Protein AF-A0A973AG45-F1 (afdb_monomer_lite)

Sequence (85 aa):
LSCGFLGMVEGLKPSAEATGSAYGGKFELHRHIYSAIESMQDSTAMRSMLGDEFVTLYTALKAHEYNEFHEIITPYEREILMFNV

Radius of gyration: 18.62 Å; chains: 1; bounding box: 44×22×44 Å

pLDDT: mean 92.09, std 8.2, range [53.44, 98.62]

Secondary structure (DSSP, 8-state):
-HHHHHHHHTTPPPPPPP-S--TTS---S-SSHHHHHHHHHH-HHHHHHH-HHHHHHHHHHHHHHHHHHHTS--HHHHHHHHHT-

Foldseek 3Di:
DQVVVVCVVVVPDDDDDDPDDCPPPDDDDDPDVLVVLVCLLPDPSNCVRVNNVCSVVVSVVSVVVVVVVVVDCDPVNVVVVVVPD

Structure (mmCIF, N/CA/C/O backbone):
data_AF-A0A973AG45-F1
#
_entry.id   AF-A0A973AG45-F1
#
loop_
_atom_site.group_PDB
_atom_site.id
_atom_site.type_symbol
_atom_site.label_atom_id
_atom_site.label_alt_id
_atom_site.label_comp_id
_atom_site.label_asym_id
_atom_site.label_entity_id
_atom_site.label_seq_id
_atom_site.pdbx_PDB_ins_code
_atom_site.Cartn_x
_atom_site.Cartn_y
_atom_site.Cartn_z
_atom_site.occupancy
_atom_site.B_iso_or_equiv
_atom_site.auth_seq_id
_atom_site.auth_comp_id
_atom_site.auth_asym_id
_atom_site.auth_atom_id
_atom_site.pdbx_PDB_model_num
ATOM 1 N N . LEU A 1 1 ? -2.368 8.989 8.642 1.00 86.12 1 LEU A N 1
ATOM 2 C CA . LEU A 1 1 ? -3.356 9.157 9.735 1.00 86.12 1 LEU A CA 1
ATOM 3 C C 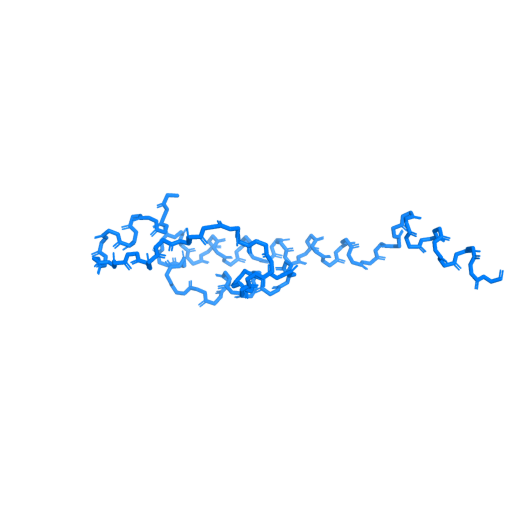. LEU A 1 1 ? -4.462 8.102 9.662 1.00 86.12 1 LEU A C 1
ATOM 5 O O . LEU A 1 1 ? -4.731 7.464 10.670 1.00 86.12 1 LEU A O 1
ATOM 9 N N . SER A 1 2 ? -5.041 7.874 8.480 1.00 92.00 2 SER A N 1
ATOM 10 C CA . SER A 1 2 ? -6.212 7.014 8.254 1.00 92.00 2 SER A CA 1
ATOM 11 C C . SER A 1 2 ? -6.142 5.616 8.876 1.00 92.00 2 SER A C 1
ATOM 13 O O . SER A 1 2 ? -7.044 5.259 9.619 1.00 92.00 2 SER A O 1
ATOM 15 N N . CYS A 1 3 ? -5.068 4.845 8.664 1.00 94.25 3 CYS A N 1
ATOM 16 C CA . CYS A 1 3 ? -4.981 3.476 9.197 1.00 94.25 3 CYS A CA 1
ATOM 17 C C . CYS A 1 3 ? -5.001 3.421 10.734 1.00 94.25 3 CYS A C 1
ATOM 19 O O . CYS A 1 3 ? -5.648 2.556 11.313 1.00 94.25 3 CYS A O 1
ATOM 21 N N . GLY A 1 4 ? -4.319 4.360 11.400 1.00 93.94 4 GLY A N 1
ATOM 22 C CA . GLY A 1 4 ? -4.304 4.431 12.864 1.00 93.94 4 GLY A CA 1
ATOM 23 C C . GLY A 1 4 ? -5.662 4.841 13.434 1.00 93.94 4 GLY A C 1
ATOM 24 O O . GLY A 1 4 ? -6.108 4.272 14.424 1.00 93.94 4 GLY A O 1
ATOM 25 N N . PHE A 1 5 ? -6.345 5.786 12.780 1.00 95.06 5 PHE A N 1
ATOM 26 C CA . PHE A 1 5 ? -7.713 6.159 13.141 1.00 95.06 5 PHE A CA 1
ATOM 27 C C . PHE A 1 5 ? -8.692 4.998 12.949 1.00 95.06 5 PHE A C 1
ATOM 29 O O . PHE A 1 5 ? -9.440 4.689 13.871 1.00 95.06 5 PHE A O 1
ATOM 36 N N . LEU A 1 6 ? -8.634 4.311 11.806 1.00 95.62 6 LEU A N 1
ATOM 37 C CA . LEU A 1 6 ? -9.481 3.153 11.526 1.00 95.62 6 LEU A CA 1
ATOM 38 C C . LEU A 1 6 ? -9.278 2.042 12.563 1.00 95.62 6 LEU A C 1
ATOM 40 O O . LEU A 1 6 ? -10.252 1.538 13.109 1.00 95.62 6 LEU A O 1
ATOM 44 N N . GLY A 1 7 ? -8.026 1.735 12.920 1.00 96.25 7 GLY A N 1
ATOM 45 C CA . GLY A 1 7 ? -7.730 0.762 13.972 1.00 96.25 7 GLY A CA 1
ATOM 46 C C . GLY A 1 7 ? -8.299 1.153 15.340 1.00 96.25 7 GLY A C 1
ATOM 47 O O . GLY A 1 7 ? -8.769 0.284 16.070 1.00 96.25 7 GLY A O 1
ATOM 48 N N . MET A 1 8 ? -8.317 2.450 15.677 1.00 96.31 8 MET A N 1
ATOM 49 C CA . MET A 1 8 ? -8.971 2.946 16.896 1.00 96.31 8 MET A CA 1
ATOM 50 C C . MET A 1 8 ? -10.501 2.827 16.827 1.00 96.31 8 MET A C 1
ATOM 52 O O . MET A 1 8 ? -11.114 2.432 17.815 1.00 96.31 8 MET A O 1
ATOM 56 N N . VAL A 1 9 ? -11.112 3.134 15.677 1.00 95.31 9 VAL A N 1
ATOM 57 C CA . VAL A 1 9 ? -12.566 3.017 15.452 1.00 95.31 9 VAL A CA 1
ATOM 58 C C . VAL A 1 9 ? -13.030 1.560 15.522 1.00 95.31 9 VAL A C 1
ATOM 60 O O . VAL A 1 9 ? -14.056 1.271 16.132 1.00 95.31 9 VAL A O 1
ATOM 63 N N . GLU A 1 10 ? -12.266 0.641 14.937 1.00 95.62 10 GLU A N 1
ATOM 64 C CA . GLU A 1 10 ? -12.570 -0.795 14.912 1.00 95.62 10 GLU A CA 1
ATOM 65 C C . GLU A 1 10 ? -12.104 -1.538 16.177 1.00 95.62 10 GLU A C 1
ATOM 67 O O . GLU A 1 10 ? -12.394 -2.722 16.347 1.00 95.62 10 GLU A O 1
ATOM 72 N N . GLY A 1 11 ? -11.384 -0.866 17.083 1.00 96.44 11 GLY A N 1
ATOM 73 C CA . GLY A 1 11 ? -10.868 -1.470 18.314 1.00 96.44 11 GLY A CA 1
ATOM 74 C C . GLY A 1 11 ? -9.834 -2.574 18.070 1.00 96.44 11 GLY A C 1
ATOM 75 O O . GLY A 1 11 ? -9.753 -3.531 18.848 1.00 96.44 11 GLY A O 1
ATOM 76 N N . LEU A 1 12 ? -9.054 -2.470 16.988 1.00 96.62 12 LEU A N 1
ATOM 77 C CA . LEU A 1 12 ? -8.055 -3.473 16.628 1.00 96.62 12 LEU A CA 1
ATOM 78 C C . LEU A 1 12 ? -6.930 -3.521 17.665 1.00 96.62 12 LEU A C 1
ATOM 80 O O . LEU A 1 12 ? -6.433 -2.496 18.134 1.00 96.62 12 LEU A O 1
ATOM 84 N N . LYS A 1 13 ? -6.488 -4.738 17.992 1.00 96.69 13 LYS A N 1
ATOM 85 C CA . LYS A 1 13 ? -5.311 -4.946 18.837 1.00 96.69 13 LYS A CA 1
ATOM 86 C C . LYS A 1 13 ? -4.064 -5.065 17.962 1.00 96.69 13 LYS A C 1
ATOM 88 O O . LYS A 1 13 ? -4.099 -5.829 16.995 1.00 96.69 13 LYS A O 1
ATOM 93 N N . PRO A 1 14 ? -2.970 -4.355 18.289 1.00 93.94 14 PRO A N 1
ATOM 94 C CA . PRO A 1 14 ? -1.712 -4.536 17.580 1.00 93.94 14 PRO A CA 1
ATOM 95 C C . PRO A 1 14 ? -1.190 -5.964 17.778 1.00 93.94 14 PRO A C 1
ATOM 97 O O . PRO A 1 14 ? -1.491 -6.621 18.779 1.00 93.94 14 PRO A O 1
ATOM 100 N N . SER A 1 15 ? -0.393 -6.437 16.821 1.00 92.12 15 SER A N 1
ATOM 101 C CA . SER A 1 15 ? 0.356 -7.682 16.974 1.00 92.12 15 SER A CA 1
ATOM 102 C C . SER A 1 15 ? 1.379 -7.569 18.107 1.00 92.12 15 SER A C 1
ATOM 104 O O . SER A 1 15 ? 1.703 -6.473 18.568 1.00 92.12 15 SER A O 1
ATOM 106 N N . ALA A 1 16 ? 1.918 -8.713 18.533 1.00 93.19 16 ALA A N 1
ATOM 107 C CA . ALA A 1 16 ? 3.047 -8.727 19.454 1.00 93.19 16 ALA A CA 1
ATOM 108 C C . ALA A 1 16 ? 4.224 -7.916 18.888 1.00 93.19 16 ALA A C 1
ATOM 110 O O . ALA A 1 16 ? 4.423 -7.847 17.671 1.00 93.19 16 ALA A O 1
ATOM 111 N N . GLU A 1 17 ? 4.996 -7.309 19.785 1.00 91.94 17 GLU A N 1
ATOM 112 C CA . GLU A 1 17 ? 6.210 -6.591 19.418 1.00 91.94 17 GLU A CA 1
ATOM 113 C C . GLU A 1 17 ? 7.239 -7.532 18.783 1.00 91.94 17 GLU A C 1
ATOM 115 O O . GLU A 1 17 ? 7.389 -8.693 19.175 1.00 91.94 17 GLU A O 1
ATOM 120 N N . ALA A 1 18 ? 7.968 -7.022 17.793 1.00 89.12 18 ALA A N 1
ATOM 121 C CA . ALA A 1 18 ? 9.132 -7.721 17.277 1.00 89.12 18 ALA A CA 1
ATOM 122 C C . ALA A 1 18 ? 10.259 -7.645 18.317 1.00 89.12 18 ALA A C 1
ATOM 124 O O . ALA A 1 18 ? 10.603 -6.559 18.783 1.00 89.12 18 ALA A O 1
ATOM 125 N N . THR A 1 19 ? 10.853 -8.787 18.665 1.00 91.62 19 THR A N 1
ATOM 126 C CA . THR A 1 19 ? 11.998 -8.857 19.581 1.00 91.62 19 THR A CA 1
ATOM 127 C C . THR A 1 19 ? 13.288 -9.117 18.804 1.00 91.62 19 THR A C 1
ATOM 129 O O . THR A 1 19 ? 13.328 -9.930 17.881 1.00 91.62 19 THR A O 1
ATOM 132 N N . GLY A 1 20 ? 14.367 -8.417 19.166 1.00 89.50 20 GLY A N 1
ATOM 133 C CA . GLY A 1 20 ? 15.654 -8.536 18.476 1.00 89.50 20 GLY A CA 1
ATOM 134 C C . GLY A 1 20 ? 15.676 -7.874 17.091 1.00 89.50 20 GLY A C 1
ATOM 135 O O . GLY A 1 20 ? 15.073 -6.825 16.880 1.00 89.50 20 GLY A O 1
ATOM 136 N N . SER A 1 21 ? 16.432 -8.456 16.154 1.00 90.12 21 SER A N 1
ATOM 137 C CA . SER A 1 21 ? 16.575 -7.927 14.792 1.00 90.12 21 SER A CA 1
ATOM 138 C C . SER A 1 21 ? 15.447 -8.416 13.886 1.00 90.12 21 SER A C 1
ATOM 140 O O . SER A 1 21 ? 15.205 -9.615 13.791 1.00 90.12 21 SER A O 1
ATOM 142 N N . ALA A 1 22 ? 14.811 -7.498 13.155 1.00 88.62 22 ALA A N 1
ATOM 143 C CA . ALA A 1 22 ? 13.824 -7.839 12.130 1.00 88.62 22 ALA A CA 1
ATOM 144 C C . ALA A 1 22 ? 14.460 -8.352 10.817 1.00 88.62 22 ALA A C 1
ATOM 146 O O . ALA A 1 22 ? 13.764 -8.915 9.970 1.00 88.62 22 ALA A O 1
ATOM 147 N N . TYR A 1 23 ? 15.776 -8.174 10.625 1.00 88.56 23 TYR A N 1
ATOM 148 C CA . TYR A 1 23 ? 16.475 -8.705 9.451 1.00 88.56 23 TYR A CA 1
ATOM 149 C C . TYR A 1 23 ? 16.464 -10.238 9.455 1.00 88.56 23 TYR A C 1
ATOM 151 O O . TYR A 1 23 ? 16.749 -10.865 10.470 1.00 88.56 23 TYR A O 1
ATOM 159 N N . GLY A 1 24 ? 16.161 -10.841 8.301 1.00 83.62 24 GLY A N 1
ATOM 160 C CA . GLY A 1 24 ? 16.019 -12.296 8.162 1.00 83.62 24 GLY A CA 1
ATOM 161 C C . GLY A 1 24 ? 14.678 -12.851 8.661 1.00 83.62 24 GLY A C 1
ATOM 162 O O . GLY A 1 24 ? 14.456 -14.056 8.576 1.00 83.62 24 GLY A O 1
ATOM 163 N N . GLY A 1 25 ? 13.784 -11.988 9.155 1.00 83.19 25 GLY A N 1
ATOM 164 C CA . GLY A 1 25 ? 12.417 -12.346 9.519 1.00 83.19 25 GLY A CA 1
ATOM 165 C C . GLY A 1 25 ? 11.493 -12.551 8.313 1.00 83.19 25 GLY A C 1
ATOM 166 O O . GLY A 1 25 ? 11.893 -12.478 7.148 1.00 83.19 25 GLY A O 1
ATOM 167 N N . LYS A 1 26 ? 10.214 -12.802 8.603 1.00 81.94 26 LYS A N 1
ATOM 168 C CA . LYS A 1 26 ? 9.169 -12.935 7.584 1.00 81.94 26 LYS A CA 1
ATOM 169 C C . LYS A 1 26 ? 8.934 -11.582 6.903 1.00 81.94 26 LYS A C 1
ATOM 171 O O . LYS A 1 26 ? 8.695 -10.579 7.568 1.00 81.94 26 LYS A O 1
ATOM 176 N N . PHE A 1 27 ? 8.976 -11.562 5.574 1.00 81.12 27 PHE A N 1
ATOM 177 C CA . PHE A 1 27 ? 8.640 -10.376 4.789 1.00 81.12 27 PHE A CA 1
ATOM 178 C C . PHE A 1 27 ? 7.125 -10.253 4.644 1.00 81.12 27 PHE A C 1
ATOM 180 O O . PHE A 1 27 ? 6.497 -11.114 4.032 1.00 81.12 27 PHE A O 1
ATOM 187 N N . GLU A 1 28 ? 6.553 -9.182 5.190 1.00 85.38 28 GLU A N 1
ATOM 188 C CA . GLU A 1 28 ? 5.100 -8.945 5.158 1.00 85.38 28 GLU A CA 1
ATOM 189 C C . GLU A 1 28 ? 4.697 -7.751 4.282 1.00 85.38 28 GLU A C 1
ATOM 191 O O . GLU A 1 28 ? 3.530 -7.609 3.937 1.00 85.38 28 GLU A O 1
ATOM 196 N N . LEU A 1 29 ? 5.659 -6.919 3.869 1.00 91.06 29 LEU A N 1
ATOM 197 C CA . LEU A 1 29 ? 5.419 -5.811 2.947 1.00 91.06 29 LEU A CA 1
ATOM 198 C C . LEU A 1 29 ? 5.623 -6.229 1.489 1.00 91.06 29 LEU A C 1
ATOM 200 O O . LEU A 1 29 ? 6.489 -7.043 1.160 1.00 91.06 29 LEU A O 1
ATOM 204 N N . HIS A 1 30 ? 4.853 -5.592 0.609 1.00 93.75 30 HIS A N 1
ATOM 205 C CA . HIS A 1 30 ? 5.011 -5.693 -0.835 1.00 93.75 30 HIS A CA 1
ATOM 206 C C . HIS A 1 30 ? 6.426 -5.285 -1.255 1.00 93.75 30 HIS A C 1
ATOM 208 O O . HIS A 1 30 ? 6.893 -4.196 -0.928 1.00 93.75 30 HIS A O 1
ATOM 214 N N . ARG A 1 31 ? 7.106 -6.160 -2.004 1.00 91.19 31 ARG A N 1
ATOM 215 C CA . ARG A 1 31 ? 8.456 -5.894 -2.530 1.00 91.19 31 ARG A CA 1
ATOM 216 C C . ARG A 1 31 ? 8.450 -5.051 -3.799 1.00 91.19 31 ARG A C 1
ATOM 218 O O . ARG A 1 31 ? 9.451 -4.415 -4.113 1.00 91.19 31 ARG A O 1
ATOM 225 N N . HIS A 1 32 ? 7.333 -5.057 -4.519 1.00 92.25 32 HIS A N 1
ATOM 226 C CA . HIS A 1 32 ? 7.188 -4.371 -5.792 1.00 92.25 32 HIS A CA 1
ATOM 227 C C . HIS A 1 32 ? 6.032 -3.385 -5.725 1.00 92.25 32 HIS A C 1
ATOM 229 O O . HIS A 1 32 ? 4.962 -3.696 -5.195 1.00 92.25 32 HIS A O 1
ATOM 235 N N . ILE A 1 33 ? 6.251 -2.201 -6.297 1.00 94.69 33 ILE A N 1
ATOM 236 C CA . ILE A 1 33 ? 5.260 -1.125 -6.294 1.00 94.69 33 ILE A CA 1
ATOM 237 C C . ILE A 1 33 ? 3.956 -1.555 -6.972 1.00 94.69 33 ILE A C 1
ATOM 239 O O . ILE A 1 33 ? 2.894 -1.235 -6.459 1.00 94.69 33 ILE A O 1
ATOM 243 N N . TYR A 1 34 ? 4.029 -2.373 -8.026 1.00 94.12 34 TYR A N 1
ATOM 244 C CA . TYR A 1 34 ? 2.856 -2.920 -8.708 1.00 94.12 34 TYR A CA 1
ATOM 245 C C . TYR A 1 34 ? 1.910 -3.654 -7.736 1.00 94.12 34 TYR A C 1
ATOM 247 O O . TYR A 1 34 ? 0.753 -3.276 -7.595 1.00 94.12 34 TYR A O 1
ATOM 255 N N . SER A 1 35 ? 2.433 -4.601 -6.946 1.00 95.25 35 SER A N 1
ATOM 256 C CA . SER A 1 35 ? 1.633 -5.326 -5.941 1.00 95.25 35 SER A CA 1
ATOM 257 C C . SER A 1 35 ? 1.089 -4.432 -4.815 1.00 95.25 35 SER A C 1
ATOM 259 O O . SER A 1 35 ? 0.029 -4.702 -4.249 1.00 95.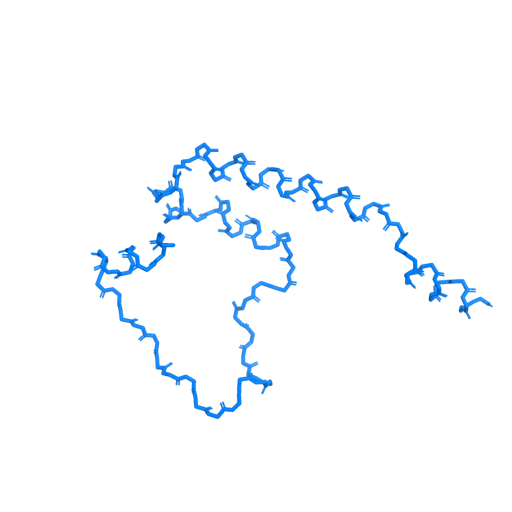25 35 SER A O 1
ATOM 261 N N . ALA A 1 36 ? 1.791 -3.341 -4.489 1.00 97.19 36 ALA A N 1
ATOM 262 C CA . ALA A 1 36 ? 1.308 -2.361 -3.519 1.00 97.19 36 ALA A CA 1
ATOM 263 C C . ALA A 1 36 ? 0.172 -1.497 -4.093 1.00 97.19 36 ALA A C 1
ATOM 265 O O . ALA A 1 36 ? -0.767 -1.175 -3.364 1.00 97.19 36 ALA A O 1
ATOM 266 N N . ILE A 1 37 ? 0.246 -1.142 -5.381 1.00 97.81 37 ILE A N 1
ATOM 267 C CA . ILE A 1 37 ? -0.803 -0.408 -6.098 1.00 97.81 37 ILE A CA 1
ATOM 268 C C . ILE A 1 37 ? -2.073 -1.257 -6.162 1.00 97.81 37 ILE A C 1
ATOM 270 O O . ILE A 1 37 ? -3.123 -0.754 -5.772 1.00 97.81 37 ILE A O 1
ATOM 274 N N . GLU A 1 38 ? -1.975 -2.534 -6.550 1.00 96.75 38 GLU A N 1
ATOM 275 C CA . GLU A 1 38 ? -3.120 -3.463 -6.553 1.00 96.75 38 GLU A CA 1
ATOM 276 C C . GLU A 1 38 ? -3.754 -3.566 -5.158 1.00 96.75 38 GLU A C 1
ATOM 278 O O . GLU A 1 38 ? -4.951 -3.353 -4.989 1.00 96.75 38 GLU A O 1
ATOM 283 N N . SER A 1 39 ? -2.936 -3.758 -4.119 1.00 97.31 39 SER A N 1
ATOM 284 C CA . SER A 1 39 ? -3.438 -3.834 -2.740 1.00 97.31 39 SER A CA 1
ATOM 285 C C . SER A 1 39 ? -4.128 -2.551 -2.273 1.00 97.31 39 SER A C 1
ATOM 287 O O . SER A 1 39 ? -5.108 -2.604 -1.530 1.00 97.31 39 SER A O 1
ATOM 289 N N 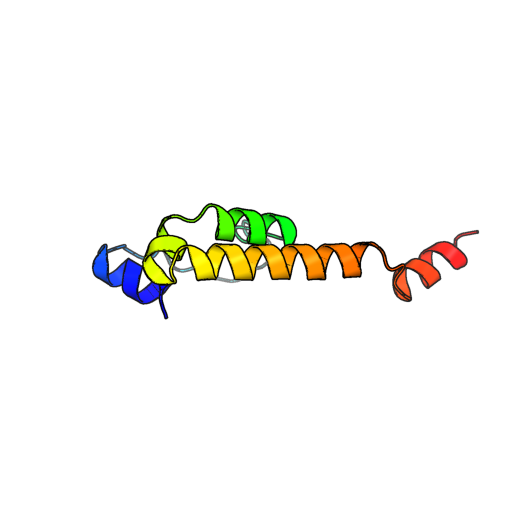. MET A 1 40 ? -3.625 -1.384 -2.684 1.00 97.62 40 MET A N 1
ATOM 290 C CA . MET A 1 40 ? -4.255 -0.096 -2.388 1.00 97.62 40 MET A CA 1
ATOM 291 C C . MET A 1 40 ? -5.570 0.066 -3.157 1.00 97.62 40 MET A C 1
ATOM 293 O O . MET A 1 40 ? -6.553 0.547 -2.593 1.00 97.62 40 MET A O 1
ATOM 297 N N . GLN A 1 41 ? -5.593 -0.353 -4.423 1.00 97.62 41 GLN A N 1
ATOM 298 C CA . GLN A 1 41 ? -6.763 -0.302 -5.290 1.00 97.62 41 GLN A CA 1
ATOM 299 C C . GLN A 1 41 ? -7.890 -1.199 -4.768 1.00 97.62 41 GLN A C 1
ATOM 301 O O . GLN A 1 41 ? -9.047 -0.782 -4.801 1.00 97.62 41 GLN A O 1
ATOM 306 N N . ASP A 1 42 ? -7.572 -2.371 -4.227 1.00 97.44 42 ASP A N 1
ATOM 307 C CA . ASP A 1 42 ? -8.567 -3.330 -3.730 1.00 97.44 42 ASP A CA 1
ATOM 308 C C . ASP A 1 42 ? -8.953 -3.101 -2.258 1.00 97.44 42 ASP A C 1
ATOM 310 O O . ASP A 1 42 ? -9.869 -3.736 -1.727 1.00 97.44 42 ASP A O 1
ATOM 314 N N . SER A 1 43 ? -8.293 -2.163 -1.572 1.00 97.44 43 SER A N 1
ATOM 315 C CA . SER A 1 43 ? -8.551 -1.893 -0.160 1.00 97.44 43 SER A CA 1
ATOM 316 C C . SER A 1 43 ? -9.856 -1.122 0.053 1.00 97.44 43 SER A C 1
ATOM 318 O O . SER A 1 43 ? -9.918 0.106 -0.057 1.00 97.44 43 SER A O 1
ATOM 320 N N . THR A 1 44 ? -10.900 -1.839 0.469 1.00 96.75 44 THR A N 1
ATOM 321 C CA . THR A 1 44 ? -12.182 -1.248 0.893 1.00 96.75 44 THR A CA 1
ATOM 322 C C . THR A 1 44 ? -12.006 -0.273 2.058 1.00 96.75 44 THR A C 1
ATOM 324 O O . THR A 1 44 ? -12.614 0.797 2.072 1.00 96.75 44 THR A O 1
ATOM 327 N N . ALA A 1 45 ? -11.114 -0.597 2.997 1.00 96.12 45 ALA A N 1
ATOM 328 C CA . ALA A 1 45 ? -10.750 0.260 4.119 1.00 96.12 45 ALA A CA 1
ATOM 329 C C . ALA A 1 45 ? -10.179 1.606 3.648 1.00 96.12 45 ALA A C 1
ATOM 331 O O . ALA A 1 45 ? -10.606 2.665 4.113 1.00 96.12 45 ALA A O 1
ATOM 332 N N . MET A 1 46 ? -9.237 1.591 2.700 1.00 96.62 46 MET A N 1
ATOM 333 C CA . MET A 1 46 ? -8.647 2.832 2.191 1.00 96.62 46 MET A CA 1
ATOM 334 C C . MET A 1 46 ? -9.628 3.619 1.329 1.00 96.62 46 MET A C 1
ATOM 336 O O . MET A 1 46 ? -9.679 4.841 1.464 1.00 96.62 46 MET A O 1
ATOM 340 N N . ARG A 1 47 ? -10.469 2.952 0.530 1.00 97.50 47 ARG A N 1
ATOM 341 C CA . ARG A 1 47 ? -11.555 3.611 -0.215 1.00 97.50 47 ARG A CA 1
ATOM 342 C C . ARG A 1 47 ? -12.548 4.301 0.717 1.00 97.50 47 ARG A C 1
ATOM 344 O O . ARG A 1 47 ? -12.914 5.445 0.470 1.00 97.50 47 ARG A O 1
ATOM 351 N N . SER A 1 48 ? -12.916 3.667 1.830 1.00 95.94 48 SER A N 1
ATOM 352 C CA . SER A 1 48 ? -13.801 4.278 2.827 1.00 95.94 48 SER A CA 1
ATOM 353 C C . SER A 1 48 ? -13.160 5.465 3.551 1.00 95.94 48 SER A C 1
ATOM 355 O O . SER A 1 48 ? -13.872 6.390 3.931 1.00 95.94 48 SER A O 1
ATOM 357 N N . MET A 1 49 ? -11.847 5.434 3.790 1.00 95.81 49 MET A N 1
ATOM 358 C CA . MET A 1 49 ? -11.156 6.478 4.556 1.00 95.81 49 MET A CA 1
ATOM 359 C C . MET A 1 49 ? -10.692 7.662 3.707 1.00 95.81 49 MET A C 1
ATOM 361 O O . MET A 1 49 ? -10.626 8.781 4.211 1.00 95.81 49 MET A O 1
ATOM 365 N N . LEU A 1 50 ? -10.306 7.419 2.455 1.00 96.06 50 LEU A N 1
ATOM 366 C CA . LEU A 1 50 ? -9.720 8.426 1.564 1.00 96.06 50 LEU A CA 1
ATOM 367 C C . LEU A 1 50 ? -10.666 8.849 0.434 1.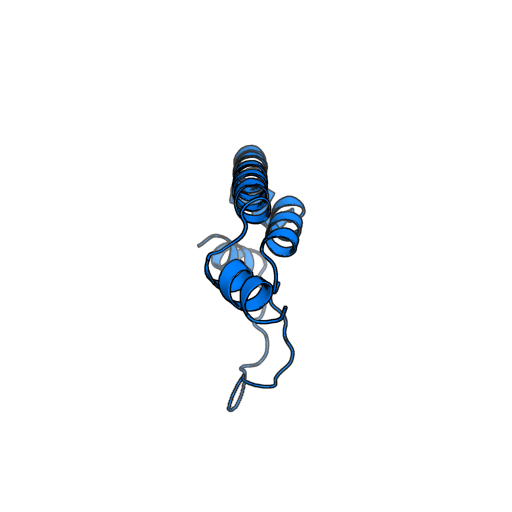00 96.06 50 LEU A C 1
ATOM 369 O O . LEU A 1 50 ? -10.437 9.882 -0.187 1.00 96.06 50 LEU A O 1
ATOM 373 N N . GLY A 1 51 ? -11.723 8.077 0.188 1.00 97.44 51 GLY A N 1
ATOM 374 C CA . GLY A 1 51 ? -12.654 8.275 -0.916 1.00 97.44 51 GLY A CA 1
ATOM 375 C C . GLY A 1 51 ? -12.311 7.412 -2.128 1.00 97.44 51 GLY A C 1
ATOM 376 O O . GLY A 1 51 ? -11.145 7.220 -2.481 1.00 97.44 51 GLY A O 1
ATOM 377 N N . ASP A 1 52 ? -13.353 6.905 -2.784 1.00 98.06 52 ASP A N 1
ATOM 378 C CA . ASP A 1 52 ? -13.230 5.999 -3.926 1.00 98.06 52 ASP A CA 1
ATOM 379 C C . ASP A 1 52 ? -12.523 6.652 -5.125 1.00 98.06 52 ASP A C 1
ATOM 381 O O . ASP A 1 52 ? -11.610 6.071 -5.716 1.00 98.06 52 ASP A O 1
ATOM 385 N N . GLU A 1 53 ? -12.877 7.905 -5.426 1.00 98.31 53 GLU A N 1
ATOM 386 C CA . GLU A 1 53 ? -12.265 8.684 -6.507 1.00 98.31 53 GLU A CA 1
ATOM 387 C C . GLU A 1 53 ? -10.775 8.926 -6.262 1.00 98.31 53 GLU A C 1
ATOM 389 O O . GLU A 1 53 ? -9.965 8.777 -7.176 1.00 98.31 53 GLU A O 1
ATOM 394 N N . PHE A 1 54 ? -10.396 9.245 -5.020 1.00 98.25 54 PHE A N 1
ATOM 395 C CA . PHE A 1 54 ? -8.998 9.475 -4.669 1.00 98.25 54 PHE A CA 1
ATOM 396 C C . PHE A 1 54 ? -8.170 8.207 -4.857 1.00 98.25 54 PHE A C 1
ATOM 398 O O . PHE A 1 54 ? -7.131 8.249 -5.513 1.00 98.25 54 PHE A O 1
ATOM 405 N N . VAL A 1 55 ? -8.626 7.077 -4.303 1.00 98.38 55 VAL A N 1
ATOM 406 C CA . VAL A 1 55 ? -7.900 5.806 -4.422 1.00 98.38 55 VAL A CA 1
ATOM 407 C C . VAL A 1 55 ? -7.769 5.408 -5.888 1.00 98.38 55 VAL A C 1
ATOM 409 O O . VAL A 1 55 ? -6.676 5.045 -6.322 1.00 98.38 55 VAL A O 1
ATOM 412 N N . THR A 1 56 ? -8.842 5.539 -6.667 1.00 98.50 56 THR A N 1
ATOM 413 C CA . THR A 1 56 ? -8.843 5.224 -8.101 1.00 98.50 56 THR A CA 1
ATOM 414 C C . THR A 1 56 ? -7.863 6.104 -8.877 1.00 98.50 56 THR A C 1
ATOM 416 O O . THR A 1 56 ? -7.017 5.582 -9.601 1.00 98.50 56 THR A O 1
ATOM 419 N N . LEU A 1 57 ? -7.911 7.426 -8.692 1.00 98.62 57 LEU A N 1
ATOM 420 C CA . LEU A 1 57 ? -7.016 8.351 -9.390 1.00 98.62 57 LEU A CA 1
ATOM 421 C C . LEU A 1 57 ? -5.551 8.141 -8.988 1.00 98.62 57 LEU A C 1
ATOM 423 O O . LEU A 1 57 ? -4.670 8.086 -9.844 1.00 98.62 57 LEU A O 1
ATOM 427 N N . TYR A 1 58 ? -5.286 8.012 -7.687 1.00 98.50 58 TYR A N 1
ATOM 428 C CA . TYR A 1 58 ? -3.933 7.849 -7.166 1.00 98.50 58 TYR A CA 1
ATOM 429 C C . TYR A 1 58 ? -3.287 6.554 -7.665 1.00 98.50 58 TYR A C 1
ATOM 431 O O . TYR A 1 58 ? -2.150 6.571 -8.135 1.00 98.50 58 TYR A O 1
ATOM 439 N N . THR A 1 59 ? -4.012 5.436 -7.595 1.00 98.38 59 THR A N 1
ATOM 440 C CA . THR A 1 59 ? -3.500 4.134 -8.048 1.00 98.38 59 THR A CA 1
ATOM 441 C C . THR A 1 59 ? -3.280 4.108 -9.559 1.00 98.38 59 THR A C 1
ATOM 443 O O . THR A 1 59 ? -2.232 3.637 -9.996 1.00 98.38 59 THR A O 1
ATOM 446 N N . ALA A 1 60 ? -4.179 4.707 -10.348 1.00 98.31 60 ALA A N 1
ATOM 447 C CA . ALA A 1 60 ? -3.998 4.851 -11.792 1.00 98.31 60 ALA A CA 1
ATOM 448 C C . ALA A 1 60 ? -2.757 5.688 -12.149 1.00 98.31 60 ALA A C 1
ATOM 450 O O . ALA A 1 60 ? -1.962 5.283 -12.998 1.00 98.31 60 ALA A O 1
ATOM 451 N N . LEU A 1 61 ? -2.546 6.819 -11.465 1.00 98.44 61 LEU A N 1
ATOM 452 C CA . LEU A 1 61 ? -1.358 7.651 -11.662 1.00 98.44 61 LEU A CA 1
ATOM 453 C C . LEU A 1 61 ? -0.077 6.875 -11.333 1.00 98.44 61 LEU A C 1
ATOM 455 O O . LEU A 1 61 ? 0.870 6.886 -12.115 1.00 98.44 61 LEU A O 1
ATOM 459 N N . LYS A 1 62 ? -0.052 6.162 -10.201 1.00 98.12 62 LYS A N 1
ATOM 460 C CA . LYS A 1 62 ? 1.114 5.362 -9.802 1.00 98.12 62 LYS A CA 1
ATOM 461 C C . LYS A 1 62 ? 1.389 4.189 -10.735 1.00 98.12 62 LYS A C 1
ATOM 463 O O . LYS A 1 62 ? 2.555 3.883 -10.969 1.00 98.12 62 LYS A O 1
ATOM 468 N N . ALA A 1 63 ? 0.355 3.573 -11.302 1.00 97.44 63 ALA A N 1
ATOM 469 C CA . ALA A 1 63 ? 0.526 2.553 -12.330 1.00 97.44 63 ALA A CA 1
ATOM 470 C C . ALA A 1 63 ? 1.157 3.139 -13.603 1.00 97.44 63 ALA A C 1
ATOM 472 O O . ALA A 1 63 ? 2.072 2.539 -14.162 1.00 97.44 63 ALA A O 1
ATOM 473 N N . HIS A 1 64 ? 0.724 4.332 -14.025 1.00 97.62 64 HIS A N 1
ATOM 474 C CA . HIS A 1 64 ? 1.302 5.016 -15.182 1.00 97.62 64 HIS A CA 1
ATOM 475 C C . HIS A 1 64 ? 2.775 5.382 -14.964 1.00 97.62 64 HIS A C 1
ATOM 477 O O . HIS A 1 64 ? 3.615 5.018 -15.781 1.00 97.62 64 HIS A O 1
ATOM 483 N N . GLU A 1 65 ? 3.101 6.030 -13.840 1.00 96.75 65 GLU A N 1
ATOM 484 C CA . GLU A 1 65 ? 4.489 6.363 -13.476 1.00 96.75 65 GLU A CA 1
ATOM 485 C C . GLU A 1 65 ? 5.387 5.113 -13.459 1.00 96.75 65 GLU A C 1
ATOM 487 O O . GLU A 1 65 ? 6.533 5.146 -13.910 1.00 96.75 65 GLU A O 1
ATOM 492 N N . TYR A 1 66 ? 4.869 3.997 -12.935 1.00 94.56 66 TYR A N 1
ATOM 493 C CA . TYR A 1 66 ? 5.603 2.738 -12.899 1.00 94.56 66 TYR A CA 1
ATOM 494 C C . TYR A 1 66 ? 5.868 2.182 -14.300 1.00 94.56 66 TYR A C 1
ATOM 496 O O . TYR A 1 66 ? 6.997 1.782 -14.581 1.00 94.56 66 TYR A O 1
ATOM 504 N N . ASN A 1 67 ? 4.857 2.173 -15.171 1.00 94.56 67 ASN A N 1
ATOM 505 C CA . ASN A 1 67 ? 5.004 1.685 -16.539 1.00 94.56 67 ASN A CA 1
ATOM 506 C C . ASN A 1 67 ? 6.029 2.519 -17.317 1.00 94.56 67 ASN A C 1
ATOM 508 O O . ASN A 1 67 ? 6.921 1.945 -17.934 1.00 94.56 67 ASN A O 1
ATOM 512 N N . GLU A 1 68 ? 5.972 3.851 -17.206 1.00 94.06 68 GLU A N 1
ATOM 513 C CA . GLU A 1 68 ? 6.963 4.737 -17.831 1.00 94.06 68 GLU A CA 1
ATOM 514 C C . GLU A 1 68 ? 8.388 4.441 -17.347 1.00 94.06 68 GLU A C 1
ATOM 516 O O . GLU A 1 68 ? 9.321 4.404 -18.145 1.00 94.06 68 GLU A O 1
ATOM 521 N N . PHE A 1 69 ? 8.575 4.193 -16.047 1.00 91.19 69 PHE A N 1
ATOM 522 C CA . PHE A 1 69 ? 9.887 3.818 -15.520 1.00 91.19 69 PHE A CA 1
ATOM 523 C C . PHE A 1 69 ? 10.361 2.458 -16.052 1.00 91.19 69 PHE A C 1
ATOM 525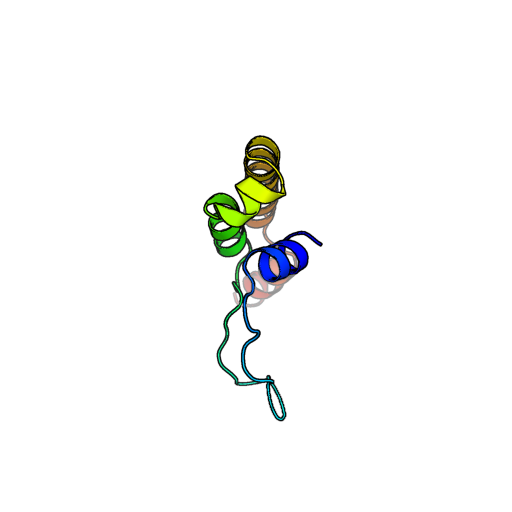 O O . PHE A 1 69 ? 11.543 2.296 -16.350 1.00 91.19 69 PHE A O 1
ATOM 532 N N . HIS A 1 70 ? 9.457 1.484 -16.173 1.00 90.12 70 HIS A N 1
ATOM 533 C CA . HIS A 1 70 ? 9.796 0.115 -16.568 1.00 90.12 70 HIS A CA 1
ATOM 534 C C . HIS A 1 70 ? 10.203 -0.014 -18.043 1.00 90.12 70 HIS A C 1
ATOM 536 O O . HIS A 1 70 ? 10.904 -0.955 -18.409 1.00 90.12 70 HIS A O 1
ATOM 542 N N . GLU A 1 71 ? 9.794 0.930 -18.890 1.00 90.75 71 GLU A N 1
ATOM 543 C CA . GLU A 1 71 ? 10.190 0.977 -20.303 1.00 90.75 71 GLU A CA 1
ATOM 544 C C . GLU A 1 71 ? 11.614 1.526 -20.517 1.00 90.75 71 GLU A C 1
ATOM 546 O O . GLU A 1 71 ? 12.174 1.415 -21.612 1.00 90.75 71 GLU A O 1
ATOM 551 N N . ILE A 1 72 ? 12.233 2.108 -19.485 1.00 91.69 72 ILE A N 1
ATOM 552 C CA . ILE A 1 72 ? 13.553 2.732 -19.578 1.00 91.69 72 ILE A CA 1
ATOM 553 C C . ILE A 1 72 ? 14.643 1.732 -19.186 1.00 91.69 72 ILE A C 1
ATOM 555 O O . ILE A 1 72 ? 14.674 1.236 -18.066 1.00 91.69 72 ILE A O 1
ATOM 559 N N . ILE A 1 73 ? 15.629 1.537 -20.069 1.00 8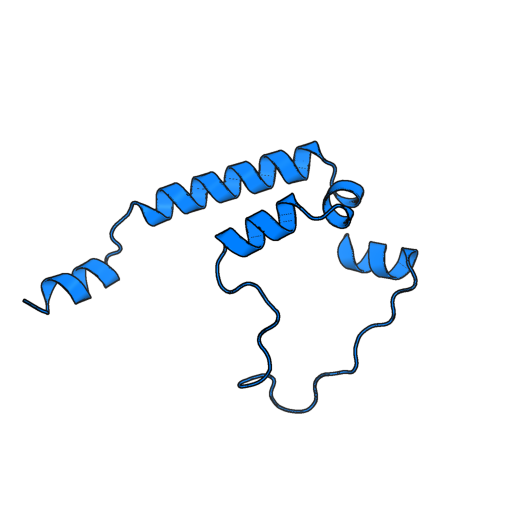7.25 73 ILE A N 1
ATOM 560 C CA . ILE A 1 73 ? 16.879 0.854 -19.706 1.00 87.25 73 ILE A CA 1
ATOM 561 C C . ILE A 1 73 ? 17.704 1.784 -18.819 1.00 87.25 73 ILE A C 1
ATOM 563 O O . ILE A 1 73 ? 18.226 2.815 -19.273 1.00 87.25 73 ILE A O 1
ATOM 567 N N . THR A 1 74 ? 17.859 1.401 -17.560 1.00 91.88 74 THR A N 1
ATOM 568 C CA . THR A 1 74 ? 18.623 2.167 -16.581 1.00 91.88 74 THR A CA 1
ATOM 569 C C . THR A 1 74 ? 20.124 2.159 -16.909 1.00 91.88 74 THR A C 1
ATOM 571 O O . THR A 1 74 ? 20.634 1.233 -17.548 1.00 91.88 74 THR A O 1
ATOM 574 N N . PRO A 1 75 ? 20.890 3.174 -16.461 1.00 90.19 75 PRO A N 1
ATOM 575 C CA . PRO A 1 75 ? 22.344 3.181 -16.627 1.00 90.19 75 PRO A CA 1
ATOM 576 C C . PRO A 1 75 ? 23.031 1.930 -16.058 1.00 90.19 75 PRO A C 1
ATOM 578 O O . PRO A 1 75 ? 23.962 1.425 -16.675 1.00 90.19 75 PRO A O 1
ATOM 581 N N . TYR A 1 76 ? 22.539 1.409 -14.929 1.00 89.38 76 TYR A N 1
ATOM 582 C CA . TYR A 1 76 ? 23.052 0.190 -14.299 1.00 89.38 76 TYR A CA 1
ATOM 583 C C . TYR A 1 76 ? 22.796 -1.057 -15.151 1.00 89.38 76 TYR A C 1
ATOM 585 O O . TYR A 1 76 ? 23.704 -1.852 -15.380 1.00 89.38 76 TYR A O 1
ATOM 593 N N . GLU A 1 77 ? 21.577 -1.213 -15.675 1.00 91.06 77 GLU A N 1
ATOM 594 C CA . GLU A 1 77 ? 21.260 -2.319 -16.586 1.00 91.06 77 GLU A CA 1
ATOM 595 C C . GLU A 1 77 ? 22.115 -2.246 -17.845 1.00 91.06 77 GLU A C 1
ATOM 597 O O . GLU A 1 77 ? 22.644 -3.261 -18.289 1.00 91.06 77 GLU A O 1
ATOM 602 N N . ARG A 1 78 ? 22.315 -1.040 -18.387 1.00 91.56 78 ARG A N 1
ATOM 603 C CA . ARG A 1 78 ? 23.210 -0.836 -19.526 1.00 91.56 78 ARG A CA 1
ATOM 604 C C . ARG A 1 78 ? 24.638 -1.269 -19.204 1.00 91.56 78 ARG A C 1
ATOM 606 O O . ARG A 1 78 ? 25.235 -1.954 -20.023 1.00 91.56 78 ARG A O 1
ATOM 613 N N . GLU A 1 79 ? 25.174 -0.887 -18.048 1.00 89.19 79 GLU A N 1
ATOM 614 C CA . GLU A 1 79 ? 26.523 -1.266 -17.617 1.00 89.19 79 GLU A CA 1
ATOM 615 C C . GLU A 1 79 ? 26.674 -2.793 -17.549 1.00 89.19 79 GLU A C 1
ATOM 617 O O . GLU A 1 79 ? 27.566 -3.358 -18.179 1.00 89.19 79 GLU A O 1
ATOM 622 N N . ILE A 1 80 ? 25.746 -3.484 -16.887 1.00 87.06 80 ILE A N 1
ATOM 623 C CA . ILE A 1 80 ? 25.799 -4.947 -16.762 1.00 87.06 80 ILE A CA 1
ATOM 624 C C . ILE A 1 80 ? 25.634 -5.650 -18.111 1.00 87.06 80 ILE A C 1
ATOM 626 O O . ILE A 1 80 ? 26.329 -6.629 -18.380 1.00 87.06 80 ILE A O 1
ATOM 630 N N . LEU A 1 81 ? 24.724 -5.172 -18.961 1.00 85.06 81 LEU A N 1
ATOM 631 C CA . LEU A 1 81 ? 24.457 -5.787 -20.261 1.00 85.06 81 LEU A CA 1
ATOM 632 C C . LEU A 1 81 ? 25.562 -5.496 -21.289 1.00 85.06 81 LEU A C 1
ATOM 634 O O . LEU A 1 81 ? 25.781 -6.318 -22.174 1.00 85.06 81 LEU A O 1
ATOM 638 N N . MET A 1 82 ? 26.266 -4.361 -21.185 1.00 75.62 82 MET A N 1
ATOM 639 C CA . MET A 1 82 ? 27.365 -3.999 -22.094 1.00 75.62 82 MET A CA 1
ATOM 640 C C . MET A 1 82 ? 28.711 -4.629 -21.716 1.00 75.62 82 MET A C 1
ATOM 642 O O . MET A 1 82 ? 29.519 -4.857 -22.611 1.00 75.62 82 MET A O 1
ATOM 646 N N . PHE A 1 83 ? 28.972 -4.908 -20.434 1.00 61.53 83 PHE A N 1
ATOM 647 C CA . PHE A 1 83 ? 30.243 -5.499 -19.985 1.00 61.53 83 PHE A CA 1
ATOM 648 C C . PHE A 1 83 ? 30.261 -7.041 -19.959 1.00 61.53 83 PHE A C 1
ATOM 650 O O . PHE A 1 83 ? 31.311 -7.619 -19.692 1.00 61.53 83 PHE A O 1
ATOM 657 N N . ASN A 1 84 ? 29.139 -7.708 -20.258 1.00 55.97 84 ASN A N 1
ATOM 658 C CA . ASN A 1 84 ? 29.019 -9.176 -20.320 1.00 55.97 84 ASN A CA 1
ATOM 659 C C . ASN A 1 84 ? 28.873 -9.739 -21.756 1.00 55.97 84 ASN A C 1
ATOM 661 O O . ASN A 1 84 ? 28.318 -10.826 -21.936 1.00 55.97 84 ASN A O 1
ATOM 665 N N . VAL A 1 85 ? 29.378 -9.020 -22.768 1.00 53.44 85 VAL A N 1
ATOM 666 C CA . VAL A 1 85 ? 29.629 -9.527 -24.136 1.00 53.44 85 VAL A CA 1
ATOM 667 C C . VAL A 1 85 ? 31.126 -9.638 -24.383 1.00 53.44 85 VAL A C 1
ATOM 669 O O . VAL A 1 85 ? 31.851 -8.696 -23.997 1.00 53.44 85 VAL A O 1
#